Protein AF-A0A943K4Y4-F1 (afdb_monomer_lite)

Sequence (114 aa):
MTKEKIRKTIHRLPKILRDMKQNEEAGKKKRIDPEEALIVEILDDVIRSEKKDWVKDLVENLKREETDIRRIEEVPVSRAKYYLLKNRLVEKIYNCCISKGYVTYEDVLGENIT

pLDDT: mean 81.97, std 10.92, range [54.88, 95.0]

Structure (mmCIF, N/CA/C/O backbone):
data_AF-A0A943K4Y4-F1
#
_entry.id   AF-A0A943K4Y4-F1
#
loop_
_atom_site.group_PDB
_atom_site.id
_atom_site.type_symbol
_atom_site.label_atom_id
_atom_site.label_alt_id
_atom_site.label_comp_id
_atom_site.label_asym_id
_atom_site.label_entity_id
_atom_site.label_seq_id
_atom_site.pdbx_PDB_ins_code
_atom_site.Cartn_x
_atom_site.Cartn_y
_atom_site.Cartn_z
_atom_site.occupancy
_atom_site.B_iso_or_equiv
_atom_site.auth_seq_id
_atom_site.auth_comp_id
_atom_site.auth_asym_id
_atom_site.auth_atom_id
_atom_site.pdbx_PDB_model_num
ATOM 1 N N . MET A 1 1 ? -10.460 6.733 -0.781 1.00 90.50 1 MET A N 1
ATOM 2 C CA . MET A 1 1 ? -9.019 6.367 -0.688 1.00 90.50 1 MET A CA 1
ATOM 3 C C . MET A 1 1 ? -8.307 6.722 -1.997 1.00 90.50 1 MET A C 1
ATOM 5 O O . MET A 1 1 ? -8.849 6.406 -3.043 1.00 90.50 1 MET A O 1
ATOM 9 N N . THR A 1 2 ? -7.114 7.341 -1.986 1.00 91.50 2 THR A N 1
ATOM 10 C CA . THR A 1 2 ? -6.391 7.738 -3.226 1.00 91.50 2 THR A CA 1
ATOM 11 C C . THR A 1 2 ? -4.942 7.244 -3.263 1.00 91.50 2 THR A C 1
ATOM 13 O O . THR A 1 2 ? -4.314 7.047 -2.217 1.00 91.50 2 THR A O 1
ATOM 16 N N . LYS A 1 3 ? -4.351 7.111 -4.461 1.00 91.12 3 LYS A N 1
ATOM 17 C CA . LYS A 1 3 ? -2.917 6.780 -4.610 1.00 91.12 3 LYS A CA 1
ATOM 18 C C . LYS A 1 3 ? -1.994 7.795 -3.940 1.00 91.12 3 LYS A C 1
ATOM 20 O O . LYS A 1 3 ? -0.961 7.418 -3.384 1.00 91.12 3 LYS A O 1
ATOM 25 N N . GLU A 1 4 ? -2.350 9.080 -3.957 1.00 90.75 4 GLU A N 1
ATOM 26 C CA . GLU A 1 4 ? -1.574 10.122 -3.277 1.00 90.75 4 GLU A CA 1
ATOM 27 C C . GLU A 1 4 ? -1.579 9.923 -1.756 1.00 90.75 4 GLU A C 1
ATOM 29 O O . GLU A 1 4 ? -0.523 10.000 -1.120 1.00 90.75 4 GLU A O 1
ATOM 34 N N . LYS A 1 5 ? -2.741 9.600 -1.175 1.00 91.31 5 LYS A N 1
ATOM 35 C CA . LYS A 1 5 ? -2.856 9.266 0.248 1.00 91.31 5 LYS A CA 1
ATOM 36 C C . LYS A 1 5 ? -1.979 8.061 0.584 1.00 91.31 5 LYS A C 1
ATOM 38 O O . LYS A 1 5 ? -1.160 8.161 1.493 1.00 91.31 5 LYS A O 1
ATOM 43 N N . ILE A 1 6 ? -2.051 6.988 -0.206 1.00 92.38 6 ILE A N 1
ATOM 44 C CA . ILE A 1 6 ? -1.210 5.793 -0.036 1.00 92.38 6 ILE A CA 1
ATOM 45 C C . ILE A 1 6 ? 0.280 6.154 -0.086 1.00 92.38 6 ILE A C 1
ATOM 47 O O . ILE A 1 6 ? 1.031 5.775 0.812 1.00 92.38 6 ILE A O 1
ATOM 51 N N . ARG A 1 7 ? 0.724 6.949 -1.071 1.00 91.62 7 ARG A N 1
ATOM 52 C CA . ARG A 1 7 ? 2.121 7.422 -1.160 1.00 91.62 7 ARG A CA 1
ATOM 53 C C . ARG A 1 7 ? 2.549 8.185 0.091 1.00 91.62 7 ARG A C 1
ATOM 55 O O . ARG A 1 7 ? 3.625 7.914 0.630 1.00 91.62 7 ARG A O 1
ATOM 62 N N . LYS A 1 8 ? 1.721 9.123 0.562 1.00 91.19 8 LYS A N 1
ATOM 63 C CA . LYS A 1 8 ? 1.990 9.908 1.778 1.00 91.19 8 LYS A CA 1
ATOM 64 C C . LYS A 1 8 ? 2.039 9.023 3.021 1.00 91.19 8 LYS A C 1
ATOM 66 O O . LYS A 1 8 ? 2.850 9.291 3.906 1.00 91.19 8 LYS A O 1
ATOM 71 N N . THR A 1 9 ? 1.196 7.999 3.104 1.00 90.81 9 THR A N 1
ATOM 72 C CA . THR A 1 9 ? 1.192 7.030 4.207 1.00 90.81 9 THR A CA 1
ATOM 73 C C . THR A 1 9 ? 2.453 6.178 4.189 1.00 90.81 9 THR A C 1
ATOM 75 O O . THR A 1 9 ? 3.154 6.145 5.192 1.00 90.81 9 THR A O 1
ATOM 78 N N . ILE A 1 10 ? 2.830 5.598 3.044 1.00 88.38 10 ILE A N 1
ATOM 79 C CA . ILE A 1 10 ? 4.072 4.815 2.906 1.00 88.38 10 ILE A CA 1
ATOM 80 C C . ILE A 1 10 ? 5.300 5.664 3.256 1.00 88.38 10 ILE A C 1
ATOM 82 O O . ILE A 1 10 ? 6.203 5.200 3.944 1.00 88.38 10 ILE A O 1
ATOM 86 N N . HIS A 1 11 ? 5.343 6.926 2.822 1.00 86.25 11 HIS A N 1
ATOM 87 C CA . HIS A 1 11 ? 6.455 7.819 3.155 1.00 86.25 11 HIS A CA 1
ATOM 88 C C . HIS A 1 11 ? 6.565 8.099 4.664 1.00 86.25 11 HIS A C 1
ATOM 90 O O . HIS A 1 11 ? 7.669 8.220 5.189 1.00 86.25 11 HIS A O 1
ATOM 96 N N . ARG A 1 12 ? 5.428 8.179 5.366 1.00 87.50 12 ARG A N 1
ATOM 97 C CA . ARG A 1 12 ? 5.346 8.447 6.812 1.00 87.50 12 ARG A CA 1
ATOM 98 C C . ARG A 1 12 ? 5.225 7.172 7.653 1.00 87.50 12 ARG A C 1
ATOM 100 O O . ARG A 1 12 ? 5.061 7.269 8.868 1.00 87.50 12 ARG A O 1
ATOM 107 N N . LEU A 1 13 ? 5.344 5.999 7.035 1.00 87.00 13 LEU A N 1
ATOM 108 C CA . LEU A 1 13 ? 5.099 4.699 7.655 1.00 87.00 13 LEU A CA 1
ATOM 109 C C . LEU A 1 13 ? 5.874 4.488 8.969 1.00 87.00 13 LEU A C 1
ATOM 111 O O . LEU A 1 13 ? 5.234 4.122 9.953 1.00 87.00 13 LEU A O 1
ATOM 115 N N . PRO A 1 14 ? 7.181 4.815 9.075 1.00 86.00 14 PRO A N 1
ATOM 116 C CA . PRO A 1 14 ? 7.915 4.645 10.334 1.00 86.00 14 PRO A CA 1
ATOM 117 C C . PRO A 1 14 ? 7.355 5.483 11.487 1.00 86.00 14 PRO A C 1
ATOM 119 O O . PRO A 1 14 ? 7.461 5.112 12.654 1.00 86.00 14 PRO A O 1
ATOM 122 N N . LYS A 1 15 ? 6.789 6.656 11.182 1.00 85.94 15 LYS A N 1
ATOM 123 C CA . LYS A 1 15 ? 6.160 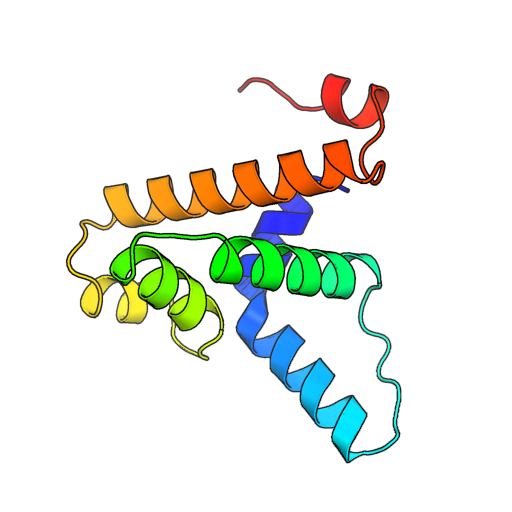7.516 12.187 1.00 85.94 15 LYS A CA 1
ATOM 124 C C . LYS A 1 15 ? 4.803 6.953 12.608 1.00 85.94 15 LYS A C 1
ATOM 126 O O . LYS A 1 15 ? 4.525 6.891 13.798 1.00 85.94 15 LYS A O 1
ATOM 131 N N . ILE A 1 16 ? 4.000 6.503 11.644 1.00 86.69 16 ILE A N 1
ATOM 132 C CA . ILE A 1 16 ? 2.672 5.924 11.896 1.00 86.69 16 ILE A CA 1
ATOM 133 C C . ILE A 1 16 ? 2.793 4.665 12.763 1.00 86.69 16 ILE A C 1
ATOM 135 O O . ILE A 1 16 ? 2.099 4.554 13.768 1.00 86.69 16 ILE A O 1
ATOM 139 N N . LEU A 1 17 ? 3.731 3.768 12.445 1.00 86.00 17 LEU A N 1
ATOM 140 C CA . LEU A 1 17 ? 3.975 2.553 13.230 1.00 86.00 17 LEU A CA 1
ATOM 141 C C . LEU A 1 17 ? 4.438 2.857 14.661 1.00 86.00 17 LEU A C 1
ATOM 143 O O . LEU A 1 17 ? 4.006 2.200 15.605 1.00 86.00 17 LEU A O 1
ATOM 147 N N . ARG A 1 18 ? 5.277 3.884 14.844 1.00 84.62 18 ARG A N 1
ATOM 148 C CA . ARG A 1 18 ? 5.655 4.379 16.178 1.00 84.62 18 ARG A CA 1
ATOM 149 C C . ARG A 1 18 ? 4.458 4.877 16.971 1.00 84.62 18 ARG A C 1
ATOM 151 O O . ARG A 1 18 ? 4.308 4.507 18.131 1.00 84.62 18 ARG A O 1
ATOM 158 N N . ASP A 1 19 ? 3.635 5.726 16.358 1.00 83.88 19 ASP A N 1
ATOM 159 C CA . ASP A 1 19 ? 2.445 6.274 17.005 1.00 83.88 19 ASP A CA 1
ATOM 160 C C . ASP A 1 19 ? 1.442 5.150 17.346 1.00 83.88 19 ASP A C 1
ATOM 162 O O . ASP A 1 19 ? 0.847 5.178 18.421 1.00 83.88 19 ASP A O 1
ATOM 166 N N . MET A 1 20 ? 1.312 4.121 16.495 1.00 83.12 20 MET A N 1
ATOM 167 C CA . MET A 1 20 ? 0.532 2.902 16.770 1.00 83.12 20 MET A CA 1
ATOM 168 C C . MET A 1 20 ? 1.060 2.136 17.982 1.00 83.12 20 MET A C 1
ATOM 170 O O . MET A 1 20 ? 0.292 1.851 18.899 1.00 83.12 20 MET A O 1
ATOM 174 N N . LYS A 1 21 ? 2.367 1.861 18.024 1.00 81.88 21 LYS A N 1
ATOM 175 C CA . LYS A 1 21 ? 2.995 1.117 19.120 1.00 81.88 21 LYS A CA 1
ATOM 176 C C . LYS A 1 21 ? 2.894 1.857 20.459 1.00 81.88 21 LYS A C 1
ATOM 178 O O . LYS A 1 21 ? 2.508 1.272 21.464 1.00 81.88 21 LYS A O 1
ATOM 183 N N . GLN A 1 22 ? 3.163 3.164 20.467 1.00 78.06 22 GLN A N 1
ATOM 184 C CA . GLN A 1 22 ? 3.029 3.985 21.677 1.00 78.06 22 GLN A CA 1
ATOM 185 C C . GLN A 1 22 ? 1.587 4.033 22.201 1.00 78.06 22 GLN A C 1
ATOM 187 O O . GLN A 1 22 ? 1.382 4.136 23.408 1.00 78.06 22 GLN A O 1
ATOM 192 N N . ASN A 1 23 ? 0.585 3.973 21.319 1.00 72.69 23 ASN A N 1
ATOM 193 C CA . ASN A 1 23 ? -0.818 3.936 21.731 1.00 72.69 23 ASN A CA 1
ATOM 194 C C . ASN A 1 23 ? -1.189 2.628 22.434 1.00 72.69 23 ASN A C 1
ATOM 196 O O . ASN A 1 23 ? -1.917 2.661 23.428 1.00 72.69 23 ASN A O 1
ATOM 200 N N . GLU A 1 24 ? -0.697 1.502 21.917 1.00 71.06 24 GLU A N 1
ATOM 201 C CA . GLU A 1 24 ? -0.898 0.179 22.510 1.00 71.06 24 GLU A CA 1
ATOM 202 C C . GLU A 1 24 ? -0.269 0.109 23.909 1.00 71.06 24 GLU A C 1
ATOM 204 O O . GLU A 1 24 ? -0.937 -0.267 24.869 1.00 71.06 24 GLU A O 1
ATOM 209 N N . GLU A 1 25 ? 0.972 0.583 24.048 1.00 74.44 25 GLU A N 1
ATOM 210 C CA . GLU A 1 25 ? 1.713 0.578 25.316 1.00 74.44 25 GLU A CA 1
ATOM 211 C C . GLU A 1 25 ? 1.145 1.558 26.358 1.00 74.44 25 GLU A C 1
ATOM 213 O O . GLU A 1 25 ? 1.135 1.265 27.553 1.00 74.44 25 GLU A O 1
ATOM 218 N N . ALA A 1 26 ? 0.660 2.732 25.936 1.00 68.88 26 ALA A N 1
ATOM 219 C CA . ALA A 1 26 ? 0.189 3.776 26.850 1.00 68.88 26 ALA A CA 1
ATOM 220 C C . ALA A 1 26 ? -1.304 3.674 27.213 1.00 68.88 26 ALA A C 1
ATOM 222 O O . ALA A 1 26 ? -1.797 4.520 27.964 1.00 68.88 26 ALA A O 1
ATOM 223 N N . GLY A 1 27 ? -2.056 2.732 26.625 1.00 62.25 27 GLY A N 1
ATOM 224 C CA . GLY A 1 27 ? -3.520 2.669 26.749 1.00 62.25 27 GLY A CA 1
ATOM 225 C C . GLY A 1 27 ? -4.240 3.939 26.259 1.00 62.25 27 GLY A C 1
ATOM 226 O O . GLY A 1 27 ? -5.418 4.151 26.551 1.00 62.25 27 GLY A O 1
ATOM 227 N N . LYS A 1 28 ? -3.535 4.818 25.533 1.00 58.84 28 LYS A N 1
ATOM 228 C CA . LYS A 1 28 ? -4.035 6.098 25.017 1.00 58.84 28 LYS A CA 1
ATOM 229 C C . LYS A 1 28 ? -4.300 5.953 23.526 1.00 58.84 28 LYS A C 1
ATOM 231 O O . LYS A 1 28 ? -3.401 5.634 22.762 1.00 58.84 28 LYS A O 1
ATOM 236 N N . LYS A 1 29 ? -5.512 6.278 23.076 1.00 57.78 29 LYS A N 1
ATOM 237 C CA . LYS A 1 29 ? -5.812 6.420 21.644 1.00 57.78 29 LYS A CA 1
ATOM 238 C C . LYS A 1 29 ? -5.337 7.795 21.157 1.00 57.78 29 LYS A C 1
ATOM 240 O O . LYS A 1 29 ? -6.154 8.715 21.097 1.00 57.78 29 LYS A O 1
ATOM 245 N N . LYS A 1 30 ? -4.064 7.991 20.767 1.00 59.00 30 LYS A N 1
ATOM 246 C CA . LYS A 1 30 ? -3.823 9.054 19.768 1.00 59.00 30 LYS A CA 1
ATOM 247 C C . LYS A 1 30 ? -4.656 8.695 18.542 1.00 59.00 30 LYS A C 1
ATOM 249 O O . LYS A 1 30 ? -4.698 7.538 18.125 1.00 59.00 30 LYS A O 1
ATOM 254 N N . ARG A 1 31 ? -5.337 9.689 17.984 1.00 65.31 31 ARG A N 1
ATOM 255 C CA . ARG A 1 31 ? -6.195 9.528 16.812 1.00 65.31 31 ARG A CA 1
ATOM 256 C C . ARG A 1 31 ? -5.303 9.272 15.593 1.00 65.31 31 ARG A C 1
ATOM 258 O O . ARG A 1 31 ? -4.814 10.213 14.981 1.00 65.31 31 ARG A O 1
ATOM 265 N N . ILE A 1 32 ? -5.032 8.005 15.302 1.00 76.06 32 ILE A N 1
ATOM 266 C CA . ILE A 1 32 ? -4.490 7.606 14.003 1.00 76.06 32 ILE A CA 1
ATOM 267 C C . ILE A 1 32 ? -5.639 7.696 13.011 1.00 76.06 32 ILE A C 1
ATOM 269 O O . ILE A 1 32 ? -6.776 7.344 13.340 1.00 76.06 32 ILE A O 1
ATOM 273 N N . ASP A 1 33 ? -5.350 8.215 11.827 1.00 86.94 33 ASP A N 1
ATOM 274 C CA . ASP A 1 33 ? -6.323 8.261 10.750 1.00 86.94 33 ASP A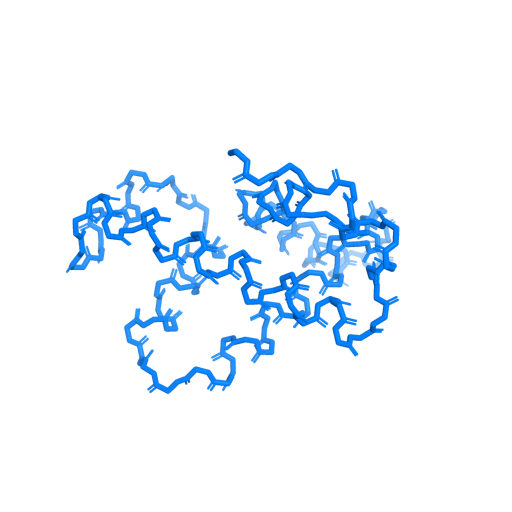 CA 1
ATOM 275 C C . ASP A 1 33 ? -6.749 6.818 10.396 1.00 86.94 33 ASP A C 1
ATOM 277 O O . ASP A 1 33 ? -5.881 5.990 10.101 1.00 86.94 33 ASP A O 1
ATOM 281 N N . PRO A 1 34 ? -8.053 6.481 10.435 1.00 87.31 34 PRO A N 1
ATOM 282 C CA . PRO A 1 34 ? -8.536 5.150 10.076 1.00 87.31 34 PRO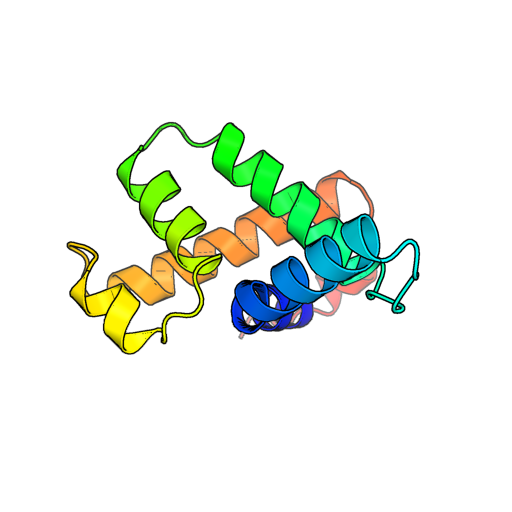 A CA 1
ATOM 283 C C . PRO A 1 34 ? -8.066 4.681 8.694 1.00 87.31 34 PRO A C 1
ATOM 285 O O . PRO A 1 34 ? -7.792 3.496 8.512 1.00 87.31 34 PRO A O 1
ATOM 288 N N . GLU A 1 35 ? -7.910 5.597 7.733 1.00 90.75 35 GLU A N 1
ATOM 289 C CA . GLU A 1 35 ? -7.376 5.267 6.410 1.00 90.75 35 GLU A CA 1
ATOM 290 C C . GLU A 1 35 ? -5.888 4.897 6.465 1.00 90.75 35 GLU A C 1
ATOM 292 O O . GLU A 1 35 ? -5.440 4.019 5.731 1.00 90.75 35 GLU A O 1
ATOM 297 N N . GLU A 1 36 ? -5.107 5.546 7.333 1.00 91.38 36 GLU A N 1
ATOM 298 C CA . GLU A 1 36 ? -3.691 5.219 7.524 1.00 91.38 36 GLU A CA 1
ATOM 299 C C . GLU A 1 36 ? -3.530 3.842 8.175 1.00 91.38 36 GLU A C 1
ATOM 301 O O . GLU A 1 36 ? -2.712 3.050 7.709 1.00 91.38 36 GLU A O 1
ATOM 306 N N . ALA A 1 37 ? -4.348 3.525 9.184 1.00 89.94 37 ALA A N 1
ATOM 307 C CA . ALA A 1 37 ? -4.363 2.204 9.814 1.00 89.94 37 ALA A CA 1
ATOM 308 C C . ALA A 1 37 ? -4.738 1.095 8.816 1.00 89.94 37 ALA A C 1
ATOM 310 O O . ALA A 1 37 ? -4.070 0.064 8.757 1.00 89.94 37 ALA A O 1
ATOM 311 N N . LEU A 1 38 ? -5.744 1.340 7.972 1.00 92.62 38 LEU A N 1
ATOM 312 C CA . LEU A 1 38 ? -6.141 0.418 6.910 1.00 92.62 38 LEU A CA 1
ATOM 313 C C . LEU A 1 38 ? -5.005 0.162 5.907 1.00 92.62 38 LEU A C 1
ATOM 315 O O . LEU A 1 38 ? -4.764 -0.977 5.513 1.00 92.62 38 LEU A O 1
ATOM 319 N N . ILE A 1 39 ? -4.295 1.211 5.480 1.00 92.88 39 ILE A N 1
ATOM 320 C CA . ILE A 1 39 ? -3.160 1.066 4.556 1.00 92.88 39 ILE A CA 1
ATOM 321 C C . ILE A 1 39 ? -2.050 0.220 5.189 1.00 92.88 39 ILE A C 1
ATOM 323 O O . ILE A 1 39 ? -1.442 -0.585 4.487 1.00 92.88 39 ILE A O 1
ATOM 327 N N . VAL A 1 40 ? -1.783 0.390 6.488 1.00 90.75 40 VAL A N 1
ATOM 328 C CA . VAL A 1 40 ? -0.801 -0.429 7.220 1.00 90.75 40 VAL A CA 1
ATOM 329 C C . VAL A 1 40 ? -1.224 -1.900 7.241 1.00 90.75 40 VAL A C 1
ATOM 331 O O . VAL A 1 40 ? -0.406 -2.765 6.944 1.00 90.75 40 VAL A O 1
ATOM 334 N N . GLU A 1 41 ? -2.499 -2.189 7.501 1.00 92.00 41 GLU A N 1
ATOM 335 C CA . GLU A 1 41 ? -3.028 -3.559 7.474 1.00 92.00 41 GLU A CA 1
ATOM 336 C C . GLU A 1 41 ? -2.874 -4.205 6.086 1.00 92.00 41 GLU A C 1
ATOM 338 O O . GLU A 1 41 ? -2.348 -5.313 5.960 1.00 92.00 41 GLU A O 1
ATOM 343 N N . ILE A 1 42 ? -3.266 -3.490 5.025 1.00 93.81 42 ILE A N 1
ATOM 344 C CA . ILE A 1 42 ? -3.123 -3.963 3.639 1.00 93.81 42 ILE A CA 1
ATOM 345 C C . ILE A 1 42 ? -1.647 -4.150 3.277 1.00 93.81 42 ILE A C 1
ATOM 347 O O . ILE A 1 42 ? -1.293 -5.083 2.556 1.00 93.81 42 ILE A O 1
ATOM 351 N N . LEU A 1 43 ? -0.766 -3.274 3.760 1.00 90.56 43 LEU A N 1
ATOM 352 C CA . LEU A 1 43 ? 0.668 -3.412 3.549 1.00 90.56 43 LEU A CA 1
ATOM 353 C C . LEU A 1 43 ? 1.192 -4.713 4.171 1.00 90.56 43 LEU A C 1
ATOM 355 O O . LEU A 1 43 ? 1.941 -5.432 3.509 1.00 90.56 43 LEU A O 1
ATOM 359 N N . ASP A 1 44 ? 0.773 -5.046 5.390 1.00 89.12 44 ASP A N 1
ATOM 360 C CA . ASP A 1 44 ? 1.149 -6.305 6.034 1.00 89.12 44 ASP A CA 1
ATOM 361 C C . ASP A 1 44 ? 0.614 -7.526 5.269 1.00 89.12 44 ASP A C 1
ATOM 363 O O . ASP A 1 44 ? 1.349 -8.499 5.084 1.00 89.12 44 ASP A O 1
ATOM 367 N N . ASP A 1 45 ? -0.616 -7.471 4.743 1.00 91.06 45 ASP A N 1
ATOM 368 C CA . ASP A 1 45 ? -1.150 -8.501 3.836 1.00 91.06 45 ASP A CA 1
ATOM 369 C C . ASP A 1 45 ? -0.275 -8.666 2.584 1.00 91.06 45 ASP A C 1
ATOM 371 O O . ASP A 1 45 ? 0.076 -9.785 2.190 1.00 91.06 45 ASP A O 1
ATOM 375 N N . VAL A 1 46 ? 0.127 -7.550 1.966 1.00 89.00 46 VAL A N 1
ATOM 376 C CA . VAL A 1 46 ? 0.985 -7.552 0.777 1.00 89.00 46 VAL A CA 1
ATOM 377 C C . VAL A 1 46 ? 2.335 -8.200 1.080 1.00 89.00 46 VAL A C 1
ATOM 379 O O . VAL A 1 46 ? 2.764 -9.048 0.294 1.00 89.00 46 VAL A O 1
ATOM 382 N N . ILE A 1 47 ? 2.972 -7.860 2.204 1.00 86.38 47 ILE A N 1
ATOM 383 C CA . ILE A 1 47 ? 4.259 -8.437 2.626 1.00 86.38 47 ILE A CA 1
ATOM 384 C C . ILE A 1 47 ? 4.120 -9.940 2.882 1.00 86.38 47 ILE A C 1
ATOM 386 O O . ILE A 1 47 ? 4.916 -10.724 2.362 1.00 86.38 47 ILE A O 1
ATOM 390 N N . ARG A 1 48 ? 3.083 -10.359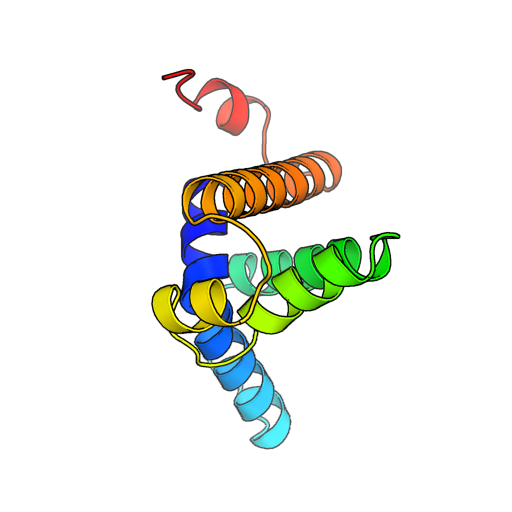 3.623 1.00 87.81 48 ARG A N 1
ATOM 391 C CA . ARG A 1 48 ? 2.811 -11.779 3.906 1.00 87.81 48 ARG A CA 1
ATOM 392 C C . ARG A 1 48 ? 2.582 -12.596 2.634 1.00 87.81 48 ARG A C 1
ATOM 394 O O . ARG A 1 48 ? 2.985 -13.754 2.576 1.00 87.81 48 ARG A O 1
ATOM 401 N N . SER A 1 49 ? 1.954 -12.001 1.618 1.00 88.62 49 SER A N 1
ATOM 402 C CA . SER A 1 49 ? 1.672 -12.662 0.336 1.00 88.62 49 SER A CA 1
ATOM 403 C C . SER A 1 49 ? 2.876 -12.760 -0.610 1.00 88.62 49 SER A C 1
ATOM 405 O O . SER A 1 49 ? 2.839 -13.523 -1.579 1.00 88.62 49 SER A O 1
ATOM 407 N N . GLU A 1 50 ? 3.922 -11.957 -0.391 1.00 86.12 50 GLU A N 1
ATOM 408 C CA . GLU A 1 50 ? 5.040 -11.854 -1.323 1.00 86.12 50 GLU A CA 1
ATOM 409 C C . GLU A 1 50 ? 5.912 -13.114 -1.268 1.00 86.12 50 GLU A C 1
ATOM 411 O O . GLU A 1 50 ? 6.153 -13.686 -0.209 1.00 86.12 50 GLU A O 1
ATOM 416 N N . LYS A 1 51 ? 6.388 -13.582 -2.424 1.00 83.81 51 LYS A N 1
ATOM 417 C CA . LYS A 1 51 ? 7.206 -14.807 -2.502 1.00 83.81 51 LYS A CA 1
ATOM 418 C C . LYS A 1 51 ? 8.693 -14.506 -2.583 1.00 83.81 51 LYS A C 1
ATOM 420 O O . LYS A 1 51 ? 9.509 -15.369 -2.287 1.00 83.81 51 LYS A O 1
ATOM 425 N N . LYS A 1 52 ? 9.048 -13.304 -3.034 1.00 80.38 52 LYS A N 1
ATOM 426 C CA . LYS A 1 52 ? 10.437 -12.886 -3.207 1.00 80.38 52 LYS A CA 1
ATOM 427 C C . LYS A 1 52 ? 10.935 -12.239 -1.925 1.00 80.38 52 LYS A C 1
ATOM 429 O O . LYS A 1 52 ? 10.521 -11.127 -1.610 1.00 80.38 52 LYS A O 1
ATOM 434 N N . ASP A 1 53 ? 11.856 -12.899 -1.237 1.00 76.62 53 ASP A N 1
ATOM 435 C CA . ASP A 1 53 ? 12.346 -12.420 0.060 1.00 76.62 53 ASP A CA 1
ATOM 436 C C . ASP A 1 53 ? 13.007 -11.042 -0.035 1.00 76.62 53 ASP A C 1
ATOM 438 O O . ASP A 1 53 ? 12.668 -10.161 0.740 1.00 76.62 53 ASP A O 1
ATOM 442 N N . TRP A 1 54 ? 13.776 -10.762 -1.092 1.00 67.62 54 TRP A N 1
ATOM 443 C CA . TRP A 1 54 ? 14.344 -9.420 -1.294 1.00 67.62 54 TRP A CA 1
ATOM 444 C C . TRP A 1 54 ? 13.284 -8.311 -1.457 1.00 67.62 54 TRP A C 1
ATOM 446 O O . TRP A 1 54 ? 13.554 -7.146 -1.167 1.00 67.62 54 TRP A O 1
ATOM 456 N N . VAL A 1 55 ? 12.079 -8.642 -1.946 1.00 71.31 55 VAL A N 1
ATOM 457 C CA . VAL A 1 55 ? 10.961 -7.686 -2.029 1.00 71.31 55 VAL A CA 1
ATOM 458 C C . VAL A 1 55 ? 10.338 -7.506 -0.651 1.00 71.31 55 VAL A C 1
ATOM 460 O O . VAL A 1 55 ? 10.010 -6.378 -0.299 1.00 71.31 55 VAL A O 1
ATOM 463 N N . LYS A 1 56 ? 10.215 -8.576 0.145 1.00 78.75 56 LYS A N 1
ATOM 464 C CA . LYS A 1 56 ? 9.799 -8.458 1.548 1.00 78.75 56 LYS A CA 1
ATOM 465 C C . LYS A 1 56 ? 10.760 -7.569 2.318 1.00 78.75 56 LYS A C 1
ATOM 467 O O . LYS A 1 56 ? 10.300 -6.614 2.922 1.00 78.75 56 LYS A O 1
ATOM 472 N N . ASP A 1 57 ? 12.063 -7.820 2.213 1.00 75.56 57 ASP A N 1
ATOM 473 C CA . ASP A 1 57 ? 13.098 -7.046 2.901 1.00 75.56 57 ASP A CA 1
ATOM 474 C C . ASP A 1 57 ? 13.036 -5.568 2.510 1.00 75.56 57 ASP A C 1
ATOM 476 O O . ASP A 1 57 ? 13.059 -4.688 3.366 1.00 75.56 57 ASP A O 1
ATOM 480 N N . LEU A 1 58 ? 12.862 -5.278 1.216 1.00 74.69 58 LEU A N 1
ATOM 481 C CA . LEU A 1 58 ? 12.692 -3.911 0.730 1.00 74.69 58 LEU A CA 1
ATOM 482 C C . LEU A 1 58 ? 11.470 -3.222 1.355 1.00 74.69 58 LEU A C 1
ATOM 484 O O . LEU A 1 58 ? 11.542 -2.046 1.713 1.00 74.69 58 LEU A O 1
ATOM 488 N N . VAL A 1 59 ? 10.342 -3.925 1.446 1.00 74.44 59 VAL A N 1
ATOM 489 C CA . VAL A 1 59 ? 9.095 -3.366 1.977 1.00 74.44 59 VAL A CA 1
ATOM 490 C C . VAL A 1 59 ? 9.142 -3.266 3.507 1.00 74.44 59 VAL A C 1
ATOM 492 O O . VAL A 1 59 ? 8.674 -2.277 4.064 1.00 74.44 59 VAL A O 1
ATOM 495 N N . GLU A 1 60 ? 9.777 -4.213 4.190 1.00 77.25 60 GLU A N 1
ATOM 496 C CA . GLU A 1 60 ? 10.058 -4.163 5.629 1.00 77.25 60 GLU A CA 1
ATOM 497 C C . GLU A 1 60 ? 11.011 -3.009 5.9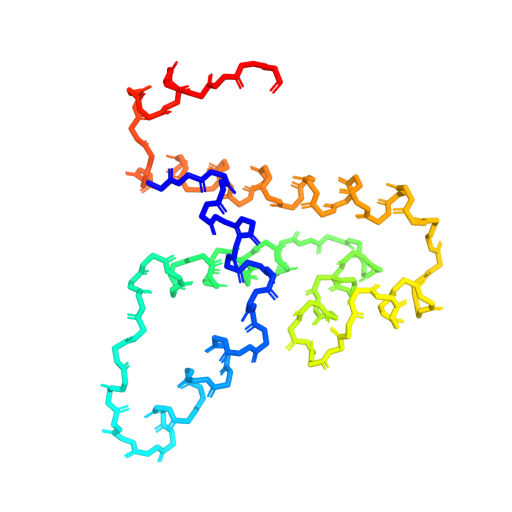78 1.00 77.25 60 GLU A C 1
ATOM 499 O O . GLU A 1 60 ? 10.791 -2.293 6.954 1.00 77.25 60 GLU A O 1
ATOM 504 N N . ASN A 1 61 ? 11.998 -2.709 5.130 1.00 75.38 61 ASN A N 1
ATOM 505 C CA . ASN A 1 61 ? 12.867 -1.540 5.301 1.00 75.38 61 ASN A CA 1
ATOM 506 C C . ASN A 1 61 ? 12.103 -0.204 5.221 1.00 75.38 61 ASN A C 1
ATOM 508 O O . ASN A 1 61 ? 12.550 0.801 5.781 1.00 75.38 61 ASN A O 1
ATOM 512 N N . LEU A 1 62 ? 10.912 -0.162 4.605 1.00 77.06 62 LEU A N 1
ATOM 513 C CA . LEU A 1 62 ? 10.049 1.027 4.654 1.00 77.06 62 LEU A CA 1
ATOM 514 C C . LEU A 1 62 ? 9.505 1.296 6.061 1.00 77.06 62 LEU A C 1
ATOM 516 O O . LEU A 1 62 ? 9.155 2.438 6.358 1.00 77.06 62 LEU A O 1
ATOM 520 N N . LYS A 1 63 ? 9.436 0.274 6.923 1.00 77.50 63 LYS A N 1
ATOM 521 C CA . LYS A 1 63 ? 8.991 0.401 8.317 1.00 77.50 63 LYS A CA 1
ATOM 522 C C . LYS A 1 63 ? 10.075 0.999 9.221 1.00 77.50 63 LYS A C 1
ATOM 524 O O . LYS A 1 63 ? 9.749 1.566 10.262 1.00 77.50 63 LYS A O 1
ATOM 529 N N . ARG A 1 64 ? 11.350 0.925 8.819 1.00 77.25 64 ARG A N 1
ATOM 530 C CA . ARG A 1 64 ? 12.495 1.478 9.564 1.00 77.25 64 ARG A CA 1
ATOM 531 C C . ARG A 1 64 ? 12.577 2.995 9.425 1.00 77.25 64 ARG A C 1
ATOM 533 O O . ARG A 1 64 ? 12.231 3.545 8.380 1.00 77.25 64 ARG A O 1
ATOM 540 N N . GLU A 1 65 ? 13.081 3.681 10.451 1.00 65.56 65 GLU A N 1
ATOM 541 C CA . GLU A 1 65 ? 13.293 5.143 10.467 1.00 65.56 65 GLU A CA 1
ATOM 542 C C . GLU A 1 65 ? 14.470 5.623 9.601 1.00 65.56 65 GLU A C 1
ATOM 544 O O . GLU A 1 65 ? 15.220 6.523 9.972 1.00 65.56 65 GLU A O 1
ATOM 549 N N . GLU A 1 66 ? 14.661 5.023 8.437 1.00 65.69 66 GLU A N 1
ATOM 550 C CA . GLU A 1 66 ? 15.749 5.373 7.536 1.00 65.69 66 GLU A CA 1
ATOM 551 C C . GLU A 1 66 ? 15.256 6.293 6.423 1.00 65.69 66 GLU A C 1
ATOM 553 O O . GLU A 1 66 ? 14.100 6.254 5.992 1.00 65.69 66 GLU A O 1
ATOM 558 N N . THR A 1 67 ? 16.143 7.164 5.950 1.00 60.09 67 THR A N 1
ATOM 559 C CA . THR A 1 67 ? 15.859 8.001 4.787 1.00 60.09 67 THR A CA 1
ATOM 560 C C . THR A 1 67 ? 15.885 7.148 3.521 1.00 60.09 67 THR A C 1
ATOM 562 O O . THR A 1 67 ? 16.623 6.168 3.435 1.00 60.09 67 THR A O 1
ATOM 565 N N . ASP A 1 68 ? 15.122 7.545 2.497 1.00 58.50 68 ASP A N 1
ATOM 566 C CA . ASP A 1 68 ? 15.114 6.844 1.201 1.00 58.50 68 ASP A CA 1
ATOM 567 C C . ASP A 1 68 ? 16.534 6.708 0.600 1.00 58.50 68 ASP A C 1
ATOM 569 O O . ASP A 1 68 ? 16.791 5.747 -0.113 1.00 58.50 68 ASP A O 1
ATOM 573 N N . ILE A 1 69 ? 17.464 7.622 0.916 1.00 57.69 69 ILE A N 1
ATOM 574 C CA . ILE A 1 69 ? 18.871 7.564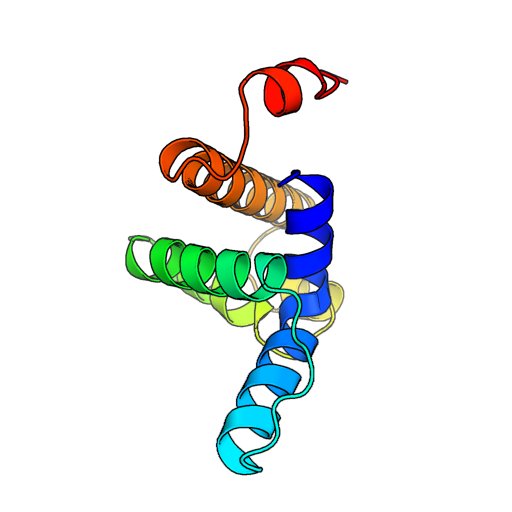 0.476 1.00 57.69 69 ILE A CA 1
ATOM 575 C C . ILE A 1 69 ? 19.598 6.371 1.105 1.00 57.69 69 ILE A C 1
ATOM 577 O O . ILE A 1 69 ? 20.149 5.557 0.371 1.00 57.69 69 ILE A O 1
ATOM 581 N N . ARG A 1 70 ? 19.540 6.226 2.436 1.00 59.56 70 ARG A N 1
ATOM 582 C CA . ARG A 1 70 ? 20.167 5.096 3.142 1.00 59.56 70 ARG A CA 1
ATOM 583 C C . ARG A 1 70 ? 19.544 3.762 2.737 1.00 59.56 70 ARG A C 1
ATOM 585 O O . ARG A 1 70 ? 20.258 2.804 2.484 1.00 59.56 70 ARG A O 1
ATOM 592 N N . ARG A 1 71 ? 18.221 3.735 2.543 1.00 64.31 71 ARG A N 1
ATOM 593 C CA . ARG A 1 71 ? 17.524 2.547 2.030 1.00 64.31 71 ARG A CA 1
ATOM 594 C C . ARG A 1 71 ? 18.054 2.119 0.665 1.00 64.31 71 ARG A C 1
ATOM 596 O O . ARG A 1 71 ? 18.273 0.937 0.460 1.00 64.31 71 ARG A O 1
ATOM 603 N N . ILE A 1 72 ? 18.256 3.057 -0.268 1.00 63.50 72 ILE A N 1
ATOM 604 C CA . ILE A 1 72 ? 18.779 2.748 -1.611 1.00 63.50 72 ILE A CA 1
ATOM 605 C C . ILE A 1 72 ? 20.214 2.207 -1.547 1.00 63.50 72 ILE A C 1
ATOM 607 O O . ILE A 1 72 ? 20.540 1.327 -2.335 1.00 63.50 72 ILE A O 1
ATOM 611 N N . GLU A 1 73 ? 21.051 2.705 -0.633 1.00 62.72 73 GLU A N 1
ATOM 612 C CA . GLU A 1 73 ? 22.421 2.200 -0.435 1.00 62.72 73 GLU A CA 1
ATOM 613 C C . GLU A 1 73 ? 22.446 0.756 0.098 1.00 62.72 73 GLU A C 1
ATOM 615 O O . GLU A 1 73 ? 23.367 0.004 -0.216 1.00 62.72 73 GLU A O 1
ATOM 620 N N . GLU A 1 74 ? 21.420 0.346 0.849 1.00 64.88 74 GLU A N 1
ATOM 621 C CA . GLU A 1 74 ? 21.325 -0.982 1.472 1.00 64.88 74 GLU A CA 1
ATOM 622 C C . GLU A 1 74 ? 20.649 -2.056 0.605 1.00 64.88 74 GLU A C 1
ATOM 624 O O . GLU A 1 74 ? 20.776 -3.248 0.894 1.00 64.88 74 GLU A O 1
ATOM 629 N N . VAL A 1 75 ? 19.942 -1.681 -0.469 1.00 64.94 75 VAL A N 1
ATOM 630 C CA . VAL A 1 75 ? 19.351 -2.650 -1.408 1.00 64.94 75 VAL A CA 1
ATOM 631 C C . VAL A 1 75 ? 20.126 -2.739 -2.724 1.00 64.94 75 VAL A C 1
ATOM 633 O O . VAL A 1 75 ? 20.533 -1.722 -3.279 1.00 64.94 75 VAL A O 1
ATOM 636 N N . PRO A 1 76 ? 20.260 -3.943 -3.321 1.00 67.31 76 PRO A N 1
ATOM 637 C CA . PRO A 1 76 ? 21.022 -4.170 -4.552 1.00 67.31 76 PRO A CA 1
ATOM 638 C C . PRO A 1 76 ? 20.243 -3.723 -5.806 1.00 67.31 76 PRO A C 1
ATOM 640 O O . PRO A 1 76 ? 20.127 -4.452 -6.795 1.00 67.31 76 PRO A O 1
ATOM 643 N N . VAL A 1 77 ? 19.622 -2.543 -5.770 1.00 72.50 77 VAL A N 1
ATOM 644 C CA . VAL A 1 77 ? 18.802 -2.007 -6.859 1.00 72.50 77 VAL A CA 1
ATOM 645 C C . VAL A 1 77 ? 19.180 -0.565 -7.160 1.00 72.50 77 VAL A C 1
ATOM 647 O O . VAL A 1 77 ? 19.431 0.238 -6.271 1.00 72.50 77 VAL A O 1
ATOM 650 N N . SER A 1 78 ? 19.171 -0.205 -8.444 1.00 80.44 78 SER A N 1
ATOM 651 C CA . SER A 1 78 ? 19.358 1.190 -8.835 1.00 80.44 78 SER A CA 1
ATOM 652 C C . SER A 1 78 ? 18.236 2.070 -8.277 1.00 80.44 78 SER A C 1
ATOM 654 O O . SER A 1 78 ? 17.094 1.628 -8.118 1.00 80.44 78 SER A O 1
ATOM 656 N N . ARG A 1 79 ? 18.525 3.358 -8.070 1.00 79.00 79 ARG A N 1
ATOM 657 C CA . ARG A 1 79 ? 17.534 4.358 -7.641 1.00 79.00 79 ARG A CA 1
ATOM 658 C C . ARG A 1 79 ? 16.269 4.360 -8.511 1.00 79.00 79 ARG A C 1
ATOM 660 O O . ARG A 1 79 ? 15.160 4.439 -7.991 1.00 79.00 79 ARG A O 1
ATOM 667 N N . ALA A 1 80 ? 16.417 4.219 -9.829 1.00 81.75 80 ALA A N 1
ATOM 668 C CA . ALA A 1 80 ? 15.284 4.122 -10.752 1.00 81.75 80 ALA A CA 1
ATOM 669 C C . ALA A 1 80 ? 14.427 2.872 -10.482 1.00 81.75 80 ALA A C 1
ATOM 671 O O . ALA A 1 80 ? 13.200 2.954 -10.407 1.00 81.75 80 ALA A O 1
ATOM 672 N N . LYS A 1 81 ? 15.070 1.717 -10.268 1.00 80.88 81 LYS A N 1
ATOM 673 C CA . LYS A 1 81 ? 14.387 0.464 -9.931 1.00 80.88 81 LYS A CA 1
ATOM 674 C C . LYS A 1 81 ? 13.690 0.550 -8.569 1.00 80.88 81 LYS A C 1
ATOM 676 O O . LYS A 1 81 ? 12.572 0.057 -8.455 1.00 80.88 81 LYS A O 1
ATOM 681 N N . TYR A 1 82 ? 14.279 1.227 -7.581 1.00 81.81 82 TYR A N 1
ATOM 682 C CA . TYR A 1 82 ? 13.637 1.496 -6.288 1.00 81.81 82 TYR A CA 1
ATOM 683 C C . TYR A 1 82 ? 12.318 2.268 -6.446 1.00 81.81 82 TYR A C 1
ATOM 685 O O . TYR A 1 82 ? 11.280 1.812 -5.968 1.00 81.81 82 TYR A O 1
ATOM 693 N N . TYR A 1 83 ? 12.315 3.395 -7.167 1.00 82.38 83 TYR A N 1
ATOM 694 C CA . TYR A 1 83 ? 11.083 4.172 -7.362 1.00 82.38 83 TYR A CA 1
ATOM 695 C C . TYR A 1 83 ? 10.026 3.424 -8.181 1.00 82.38 83 TYR A C 1
ATOM 697 O O . TYR A 1 83 ? 8.839 3.522 -7.872 1.00 82.38 83 TYR A O 1
ATOM 705 N N . LEU A 1 84 ? 10.435 2.622 -9.171 1.00 85.94 84 LEU A N 1
ATOM 706 C CA . LEU A 1 84 ? 9.514 1.740 -9.894 1.00 85.94 84 LEU A CA 1
ATOM 707 C C . LEU A 1 84 ? 8.855 0.716 -8.962 1.00 85.94 84 LEU A C 1
ATOM 709 O O . LEU A 1 84 ? 7.649 0.494 -9.049 1.00 85.94 84 LEU A O 1
ATOM 713 N N . LEU A 1 85 ? 9.623 0.108 -8.056 1.00 84.44 85 LEU A N 1
ATOM 714 C CA . LEU A 1 85 ? 9.096 -0.838 -7.071 1.00 84.44 85 LEU A CA 1
ATOM 715 C C . LEU A 1 85 ? 8.160 -0.152 -6.076 1.00 84.44 85 LEU A C 1
ATOM 717 O O . LEU A 1 85 ? 7.078 -0.669 -5.811 1.00 84.44 85 LEU A O 1
ATOM 721 N N . LYS A 1 86 ? 8.523 1.040 -5.595 1.00 85.00 86 LYS A N 1
ATOM 722 C CA . LYS A 1 86 ? 7.673 1.851 -4.716 1.00 85.00 86 LYS A CA 1
ATOM 723 C C . LYS A 1 86 ? 6.345 2.212 -5.388 1.00 85.00 86 LYS A C 1
ATOM 725 O O . LYS A 1 86 ? 5.298 2.097 -4.761 1.00 85.00 86 LYS A O 1
ATOM 730 N N . ASN A 1 87 ? 6.364 2.576 -6.670 1.00 89.38 87 ASN A N 1
ATOM 731 C CA . ASN A 1 87 ? 5.140 2.820 -7.435 1.00 89.38 87 ASN A CA 1
ATOM 732 C C . ASN A 1 87 ? 4.300 1.547 -7.593 1.00 89.38 87 ASN A C 1
ATOM 734 O O . ASN A 1 87 ? 3.098 1.588 -7.362 1.00 89.38 87 ASN A O 1
ATOM 738 N N . ARG A 1 88 ? 4.917 0.401 -7.905 1.00 90.44 88 ARG A N 1
ATOM 739 C CA . ARG A 1 88 ? 4.203 -0.888 -7.970 1.00 90.44 88 ARG A CA 1
ATOM 740 C C . ARG A 1 88 ? 3.580 -1.285 -6.634 1.00 90.44 88 ARG A C 1
ATOM 742 O O . ARG A 1 88 ? 2.486 -1.837 -6.627 1.00 90.44 88 ARG A O 1
ATOM 749 N N . LEU A 1 89 ? 4.252 -0.999 -5.519 1.00 90.38 89 LEU A N 1
ATOM 750 C CA . LEU A 1 89 ? 3.708 -1.219 -4.180 1.00 90.38 89 LEU A CA 1
ATOM 751 C C . LEU A 1 89 ? 2.458 -0.361 -3.946 1.00 90.38 89 LEU A C 1
ATOM 753 O O . LEU A 1 89 ? 1.437 -0.889 -3.518 1.00 90.38 89 LEU A O 1
ATOM 757 N N . VAL A 1 90 ? 2.522 0.935 -4.273 1.00 92.00 90 VAL A N 1
ATOM 758 C CA . VAL A 1 90 ? 1.374 1.855 -4.183 1.00 92.00 90 VAL A CA 1
ATOM 759 C C . VAL A 1 90 ? 0.202 1.345 -5.020 1.00 92.00 90 VAL A C 1
ATOM 761 O O . VAL A 1 90 ? -0.910 1.277 -4.508 1.00 92.00 90 VAL A O 1
ATOM 764 N N . GLU A 1 91 ? 0.447 0.949 -6.271 1.00 93.06 91 GLU A N 1
ATOM 765 C CA . GLU A 1 91 ? -0.585 0.395 -7.158 1.00 93.06 91 GLU A CA 1
ATOM 766 C C . GLU A 1 91 ? -1.195 -0.890 -6.588 1.00 93.06 91 GLU A C 1
ATOM 768 O O . GLU A 1 91 ? -2.412 -1.050 -6.576 1.00 93.06 91 GLU A O 1
ATOM 773 N N . LYS A 1 92 ? -0.372 -1.799 -6.050 1.00 93.75 92 LYS A N 1
ATOM 774 C CA . LYS A 1 92 ? -0.862 -3.043 -5.440 1.00 93.75 92 LYS A CA 1
ATOM 775 C C . LYS A 1 92 ? -1.761 -2.757 -4.235 1.00 93.75 92 LYS A C 1
ATOM 777 O O . LYS A 1 92 ? -2.843 -3.328 -4.152 1.00 93.75 92 LYS A O 1
ATOM 782 N N . ILE A 1 93 ? -1.354 -1.846 -3.348 1.00 94.00 93 ILE A N 1
ATOM 783 C CA . ILE A 1 93 ? -2.165 -1.424 -2.194 1.00 94.00 93 ILE A CA 1
ATOM 784 C C . ILE A 1 93 ? -3.462 -0.762 -2.665 1.00 94.00 93 ILE A C 1
ATOM 786 O O . ILE A 1 93 ? -4.526 -1.082 -2.147 1.00 94.00 93 ILE A O 1
ATOM 790 N N . TYR A 1 94 ? -3.399 0.113 -3.671 1.00 94.69 94 TYR A N 1
ATOM 791 C CA . TYR A 1 94 ? -4.583 0.771 -4.224 1.00 94.69 94 TYR A CA 1
ATOM 792 C C . TYR A 1 94 ? -5.579 -0.237 -4.812 1.00 94.69 94 TYR A C 1
ATOM 794 O O . TYR A 1 94 ? -6.766 -0.175 -4.504 1.00 94.69 94 TYR A O 1
ATOM 802 N N . ASN A 1 95 ? -5.098 -1.236 -5.554 1.00 94.62 95 ASN A N 1
ATOM 803 C CA . ASN A 1 95 ? -5.932 -2.322 -6.072 1.00 94.62 95 ASN A CA 1
ATOM 804 C C . ASN A 1 95 ? -6.557 -3.169 -4.952 1.00 94.62 95 ASN A C 1
ATOM 806 O O . ASN A 1 95 ? -7.714 -3.575 -5.059 1.00 94.62 95 ASN A O 1
ATOM 810 N N . CYS A 1 96 ? -5.839 -3.402 -3.849 1.00 95.00 96 CYS A N 1
ATOM 811 C CA . CYS A 1 96 ? -6.421 -4.026 -2.660 1.00 95.00 96 CYS A CA 1
ATOM 812 C C . CYS A 1 96 ? -7.520 -3.147 -2.038 1.00 95.00 96 CYS A C 1
ATOM 814 O O . CYS A 1 96 ? -8.567 -3.670 -1.656 1.00 95.00 96 CYS A O 1
ATOM 816 N N . CYS A 1 97 ? -7.326 -1.825 -1.980 1.00 93.69 97 CYS A N 1
ATOM 817 C CA . CYS A 1 97 ? -8.348 -0.887 -1.514 1.00 93.69 97 CYS A CA 1
ATOM 818 C C . CYS A 1 97 ? -9.599 -0.909 -2.406 1.00 93.69 97 CYS A C 1
ATOM 820 O O . CYS A 1 97 ? -10.704 -0.932 -1.867 1.00 93.69 97 CYS A O 1
ATOM 822 N N . ILE A 1 98 ? -9.442 -0.970 -3.736 1.00 94.56 98 ILE A N 1
ATOM 823 C CA . ILE A 1 98 ? -10.558 -1.165 -4.680 1.00 94.56 98 ILE A CA 1
ATOM 824 C C . ILE A 1 98 ? -11.285 -2.475 -4.363 1.00 94.56 98 ILE A C 1
ATOM 826 O O . ILE A 1 98 ? -12.494 -2.477 -4.150 1.00 94.56 98 ILE A O 1
ATOM 830 N N . SER A 1 99 ? -10.551 -3.588 -4.266 1.00 94.44 99 SER A N 1
ATOM 831 C CA . SER A 1 99 ? -11.143 -4.910 -4.025 1.00 94.44 99 SER A CA 1
ATOM 832 C C . SER A 1 99 ? -11.890 -5.012 -2.692 1.00 94.44 99 SER A C 1
ATOM 834 O O . SER A 1 99 ? -12.828 -5.799 -2.596 1.00 94.44 99 SER A O 1
ATOM 836 N N . LYS A 1 100 ? -11.475 -4.262 -1.666 1.00 93.06 100 LYS A N 1
ATOM 837 C CA . LYS A 1 100 ? -12.157 -4.200 -0.365 1.00 93.06 100 LYS A CA 1
ATOM 838 C C . LYS A 1 100 ? -13.271 -3.131 -0.312 1.00 93.06 100 LYS A C 1
ATOM 840 O O . LYS A 1 100 ? -13.910 -2.992 0.725 1.00 93.06 100 LYS A O 1
ATOM 845 N N . GLY A 1 101 ? -13.519 -2.392 -1.399 1.00 92.62 101 GLY A N 1
ATOM 846 C CA . GLY A 1 101 ? -14.592 -1.392 -1.495 1.00 92.62 101 GLY A CA 1
ATOM 847 C C . GLY A 1 101 ? -14.272 -0.023 -0.880 1.00 92.62 101 GLY A C 1
ATOM 848 O O . GLY A 1 101 ? -15.183 0.757 -0.624 1.00 92.62 101 GLY A O 1
ATOM 849 N N . TYR A 1 102 ? -12.996 0.293 -0.640 1.00 93.25 102 TYR A N 1
ATOM 850 C CA . TYR A 1 102 ? -12.560 1.584 -0.074 1.00 93.25 102 TYR A CA 1
ATOM 851 C C . TYR A 1 102 ? -12.329 2.686 -1.119 1.00 93.25 102 TYR A C 1
ATOM 853 O O . TYR A 1 102 ? -11.936 3.806 -0.776 1.00 93.25 102 TYR A O 1
ATOM 861 N N . VAL A 1 103 ? -12.509 2.354 -2.394 1.00 92.56 103 VAL A N 1
ATOM 862 C CA . VAL A 1 103 ? -12.381 3.252 -3.543 1.00 92.56 103 VAL A CA 1
ATOM 863 C C . VAL A 1 103 ? -13.643 3.071 -4.374 1.00 92.56 103 VAL A C 1
ATOM 865 O O . VAL A 1 103 ? -13.977 1.934 -4.718 1.00 92.56 103 VAL A O 1
ATOM 868 N N . THR A 1 104 ? -14.353 4.159 -4.672 1.00 90.75 104 THR A N 1
ATOM 869 C CA . THR A 1 104 ? -15.552 4.085 -5.516 1.00 90.75 104 THR A CA 1
ATOM 870 C C . THR A 1 104 ? -15.194 4.129 -6.998 1.00 90.75 104 THR A C 1
ATOM 872 O O . THR A 1 104 ? -14.069 4.439 -7.386 1.00 90.75 104 THR A O 1
ATOM 875 N N . TYR A 1 105 ? -16.165 3.823 -7.856 1.00 91.12 105 TYR A N 1
ATOM 876 C CA . TYR A 1 105 ? -15.989 3.948 -9.300 1.00 91.12 105 TYR A CA 1
ATOM 877 C C . TYR A 1 105 ? -15.678 5.397 -9.716 1.00 91.12 105 TYR A C 1
ATOM 879 O O . TYR A 1 105 ? -14.816 5.630 -10.561 1.00 91.12 105 TYR A O 1
ATOM 887 N N . GLU A 1 106 ? -16.323 6.372 -9.075 1.00 91.31 106 GLU A N 1
ATOM 888 C CA . GLU A 1 106 ? -16.113 7.803 -9.304 1.00 91.31 106 GLU A CA 1
ATOM 889 C C . GLU A 1 106 ? -14.709 8.246 -8.883 1.00 91.31 106 GLU A C 1
ATOM 891 O O . GLU A 1 106 ? -14.078 9.016 -9.607 1.00 91.31 106 GLU A O 1
ATOM 896 N N . ASP A 1 107 ? -14.193 7.723 -7.763 1.00 88.56 107 ASP A N 1
ATOM 897 C CA . ASP A 1 107 ? -12.813 7.974 -7.331 1.00 88.56 107 ASP A CA 1
ATOM 898 C C . ASP A 1 107 ? -11.806 7.508 -8.396 1.00 88.56 107 ASP A C 1
ATOM 900 O O . ASP A 1 107 ? -10.828 8.204 -8.667 1.00 88.56 107 ASP A O 1
ATOM 904 N N . VAL A 1 108 ? -12.047 6.341 -9.012 1.00 88.88 108 VAL A N 1
ATOM 905 C CA . VAL A 1 108 ? -11.187 5.791 -10.076 1.00 88.88 108 VAL A CA 1
ATOM 906 C C . VAL A 1 108 ? -11.286 6.629 -11.349 1.00 88.88 108 VAL A C 1
ATOM 908 O O . VAL A 1 108 ? -10.260 6.948 -11.945 1.00 88.88 108 VAL A O 1
ATOM 911 N N . LEU A 1 109 ? -12.498 7.008 -11.771 1.00 89.50 109 LEU A N 1
ATOM 912 C CA . LEU A 1 109 ? -12.691 7.864 -12.948 1.00 89.50 109 LEU A CA 1
ATOM 913 C C . LEU A 1 109 ? -12.058 9.250 -12.784 1.00 89.50 109 LEU A C 1
ATOM 915 O O . LEU A 1 109 ? -11.645 9.852 -13.773 1.00 89.50 109 LEU A O 1
ATOM 919 N N . GLY A 1 110 ? -11.994 9.758 -11.552 1.00 87.12 110 GLY A N 1
ATOM 920 C CA . GLY A 1 110 ? -11.354 11.027 -11.227 1.00 87.12 110 GLY A CA 1
ATOM 921 C C . GLY A 1 110 ? -9.821 10.992 -11.254 1.00 87.12 110 GLY A C 1
ATOM 922 O O . GLY A 1 110 ? -9.202 12.056 -11.174 1.00 87.12 110 GLY A O 1
ATOM 923 N N . GLU A 1 111 ? -9.183 9.819 -11.357 1.00 82.88 111 GLU A N 1
ATOM 924 C CA . GLU A 1 111 ? -7.725 9.740 -11.485 1.00 82.88 111 GLU A CA 1
ATOM 925 C C . GLU A 1 111 ? -7.265 10.173 -12.887 1.00 82.88 111 GLU A C 1
ATOM 927 O O . GLU A 1 111 ? -7.697 9.645 -13.912 1.00 82.88 111 GLU A O 1
ATOM 932 N N . ASN A 1 112 ? -6.322 11.118 -12.938 1.00 77.88 112 ASN A N 1
ATOM 933 C CA . ASN A 1 112 ? -5.686 11.512 -14.192 1.00 77.88 112 ASN A CA 1
ATOM 934 C C . ASN A 1 112 ? -4.768 10.396 -14.710 1.00 77.88 112 ASN A C 1
ATOM 936 O O . ASN A 1 112 ? -4.009 9.793 -13.953 1.00 77.88 112 ASN A O 1
ATOM 940 N N . ILE A 1 113 ? -4.791 10.178 -16.025 1.00 73.81 113 ILE A N 1
ATOM 941 C CA . ILE A 1 113 ? -3.949 9.186 -16.718 1.00 73.81 113 ILE A CA 1
ATOM 942 C C . ILE A 1 113 ? -2.493 9.689 -16.892 1.00 73.81 113 ILE A C 1
ATOM 944 O O . ILE A 1 113 ? -1.605 8.910 -17.235 1.00 73.81 113 ILE A O 1
ATOM 948 N N . THR A 1 114 ? -2.250 10.984 -16.659 1.00 54.88 114 THR A N 1
ATOM 949 C CA . THR A 1 114 ? -0.974 11.698 -16.875 1.00 54.88 114 THR A CA 1
ATOM 950 C C . THR A 1 114 ? 0.065 11.486 -15.785 1.00 54.88 114 THR A C 1
ATOM 952 O O . THR A 1 114 ? -0.309 11.619 -14.596 1.00 54.88 114 THR A O 1
#

Foldseek 3Di:
DDLVVLLVLLQCQLVLVVLVVCCVVVVHDPPDPPVSVLLVVLLVVVLVPDDDVLLNVLSVVSNDPDDPVVSCVPHPDDPVVSVVSVSVSSVSSVVVCVVVPVADPVNVVPDDPD

Secondary structure (DSSP, 8-state):
--HHHHHHHHHHHHHHHHHHHHHHHHT------HHHHHHHHHHHHHHHH---HHHHHHHHHTTSS--HHHHHHHSSS-HHHHHHHHHHHHHHHHHHHHHTT-S-HHHHHTS---

Radius of gyration: 14.91 Å; chains: 1; bounding box: 38×26×44 Å